Protein AF-A0A1X1K6B5-F1 (afdb_monomer)

pLDDT: mean 88.87, std 13.93, range [40.31, 98.38]

Sequence (74 aa):
MIIGLFQSSVSAKSVLKSYRYDYNPYYDSSMNFHGYRYKDIPEWSHYYSYSEYKVGGGWNYARYEVLNLYSGGY

Secondary structure (DSSP, 8-state):
-----------EEEEEEEEEEEEETTTTEEEEEEEEEEEEEETT-EEEEEEEEEEEEETTEEEEEEEEEEES--

Radius of gyration: 18.92 Å; Cα contacts (8 Å, |Δi|>4): 140; chains: 1; bounding box: 55×16×53 Å

Mean predicted aligned error: 6.84 Å

Foldseek 3Di:
DDPDPPPDDFDKDKDFFKWKWWQFPVVRDTHDIGDTDIDIDGPPKDFDAKDKDFPQADPGTTMIMIGTDIDDHD

Structure (mmCIF, N/CA/C/O backbone):
data_AF-A0A1X1K6B5-F1
#
_entry.id   AF-A0A1X1K6B5-F1
#
loop_
_atom_site.group_PDB
_atom_site.id
_atom_site.type_symbol
_atom_site.label_atom_id
_atom_site.label_alt_id
_atom_site.label_comp_id
_atom_site.label_asym_id
_atom_site.label_entity_id
_atom_site.label_seq_id
_atom_site.pdbx_PDB_ins_code
_atom_site.Cartn_x
_atom_site.Cartn_y
_atom_site.Cartn_z
_atom_site.occupancy
_atom_site.B_iso_or_equiv
_atom_site.auth_seq_id
_atom_site.auth_comp_id
_atom_site.auth_asym_id
_atom_site.auth_atom_id
_atom_site.pdbx_PDB_model_num
ATOM 1 N N . MET A 1 1 ? -43.638 -1.384 33.670 1.00 40.31 1 MET A N 1
ATOM 2 C CA . MET A 1 1 ? -42.431 -2.073 33.167 1.00 40.31 1 MET A CA 1
ATOM 3 C C . MET A 1 1 ? -42.107 -1.479 31.804 1.00 40.31 1 MET A C 1
ATOM 5 O O . MET A 1 1 ? -42.872 -1.695 30.878 1.00 40.31 1 MET A O 1
ATOM 9 N N . ILE A 1 2 ? -41.070 -0.642 31.706 1.00 53.78 2 ILE A N 1
ATOM 10 C CA . ILE A 1 2 ? -40.628 -0.050 30.434 1.00 53.78 2 ILE A CA 1
ATOM 11 C C . ILE A 1 2 ? -39.490 -0.924 29.916 1.00 53.78 2 ILE A C 1
ATOM 13 O O . ILE A 1 2 ? -38.440 -1.016 30.545 1.00 53.78 2 ILE A O 1
ATOM 17 N N . ILE A 1 3 ? -39.735 -1.612 28.806 1.00 55.94 3 ILE A N 1
ATOM 18 C CA . ILE A 1 3 ? -38.729 -2.401 28.099 1.00 55.94 3 ILE A CA 1
ATOM 19 C C . ILE A 1 3 ? -37.932 -1.391 27.269 1.00 55.94 3 ILE A C 1
ATOM 21 O O . ILE A 1 3 ? -38.355 -0.994 26.187 1.00 55.94 3 ILE A O 1
ATOM 25 N N . GLY A 1 4 ? -36.844 -0.872 27.837 1.00 57.16 4 GLY A N 1
ATOM 26 C CA . GLY A 1 4 ? -35.971 0.075 27.150 1.00 57.16 4 GLY A CA 1
ATOM 27 C C . GLY A 1 4 ? -35.272 -0.608 25.979 1.00 57.16 4 GLY A C 1
ATOM 28 O O . GLY A 1 4 ? -34.391 -1.440 26.183 1.00 57.16 4 GLY A O 1
ATOM 29 N N . LEU A 1 5 ? -35.661 -0.258 24.754 1.00 58.28 5 LEU A N 1
ATOM 30 C CA . LEU A 1 5 ? -34.895 -0.559 23.548 1.00 58.28 5 LEU A CA 1
ATOM 31 C C . LEU A 1 5 ? -33.595 0.256 23.598 1.00 58.28 5 LEU A C 1
ATOM 33 O O . LEU A 1 5 ? -33.560 1.414 23.188 1.00 58.28 5 LEU A O 1
ATOM 37 N N . PHE A 1 6 ? -32.524 -0.336 24.126 1.00 60.00 6 PHE A N 1
ATOM 38 C CA . PHE A 1 6 ? -31.173 0.192 23.954 1.00 60.00 6 PHE A CA 1
ATOM 39 C C . PHE A 1 6 ? -30.750 -0.026 22.499 1.00 60.00 6 PHE A C 1
ATOM 41 O O . PHE A 1 6 ? -30.159 -1.046 22.155 1.00 60.00 6 PHE A O 1
ATOM 48 N N . GLN A 1 7 ? -31.079 0.926 21.629 1.00 56.84 7 GLN A N 1
ATOM 49 C CA . GLN A 1 7 ? -30.498 0.989 20.296 1.00 56.84 7 GLN A CA 1
ATOM 50 C C . GLN A 1 7 ? -29.149 1.706 20.408 1.00 56.84 7 GLN A C 1
ATOM 52 O O . GLN A 1 7 ? -29.078 2.932 20.424 1.00 56.84 7 GLN A O 1
ATOM 57 N N . SER A 1 8 ? -28.064 0.944 20.537 1.00 61.84 8 SER A N 1
ATOM 58 C CA . SER A 1 8 ? -26.711 1.482 20.409 1.00 61.84 8 SER A CA 1
ATOM 59 C C . SER A 1 8 ? -26.473 1.880 18.949 1.00 61.84 8 SER A C 1
ATOM 61 O O . SER A 1 8 ? -26.302 1.034 18.073 1.00 61.84 8 SER A O 1
ATOM 63 N N . SER A 1 9 ? -26.490 3.181 18.660 1.00 67.81 9 SER A N 1
ATOM 64 C CA . SER A 1 9 ? -26.106 3.704 17.349 1.00 67.81 9 SER A CA 1
ATOM 65 C C . SER A 1 9 ? -24.584 3.652 17.204 1.00 67.81 9 SER A C 1
ATOM 67 O O . SER A 1 9 ? -23.867 4.360 17.911 1.00 67.81 9 SER A O 1
ATOM 69 N N . VAL A 1 10 ? -24.086 2.824 16.288 1.00 72.12 10 VAL A N 1
ATOM 70 C CA . VAL A 1 10 ? -22.683 2.856 15.859 1.00 72.12 10 VAL A CA 1
ATOM 71 C C . VAL 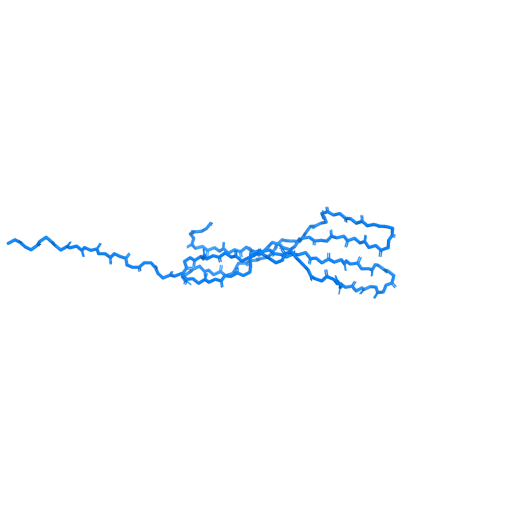A 1 10 ? -22.564 3.849 14.711 1.00 72.12 10 VAL A C 1
ATOM 73 O O . VAL A 1 10 ? -23.170 3.650 13.661 1.00 72.12 10 VAL A O 1
ATOM 76 N N . SER A 1 11 ? -21.800 4.921 14.920 1.00 86.81 11 SER A N 1
ATOM 77 C CA . SER A 1 11 ? -21.465 5.860 13.850 1.00 86.81 11 SER A C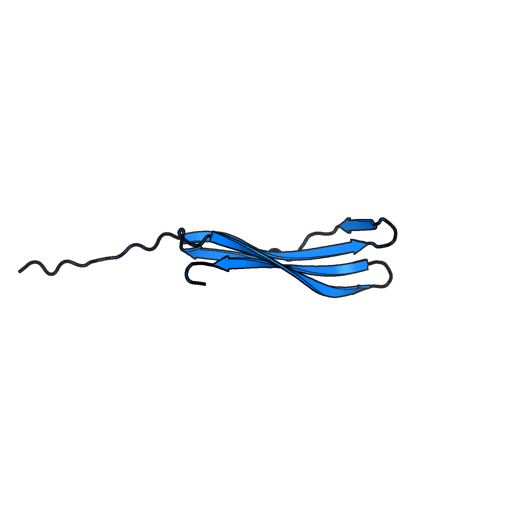A 1
ATOM 78 C C . SER A 1 11 ? -20.339 5.299 12.981 1.00 86.81 11 SER A C 1
ATOM 80 O O . SER A 1 11 ? -19.429 4.631 13.487 1.00 86.81 11 SER A O 1
ATOM 82 N N . ALA A 1 12 ? -20.398 5.556 11.676 1.00 90.50 12 ALA A N 1
ATOM 83 C CA . ALA A 1 12 ? -19.440 5.067 10.694 1.00 90.50 12 ALA A CA 1
ATOM 84 C C . ALA A 1 12 ? -18.956 6.206 9.793 1.00 90.50 12 ALA A C 1
ATOM 86 O O . ALA A 1 12 ? -19.701 7.135 9.486 1.00 90.50 12 ALA A O 1
ATOM 87 N N . LYS A 1 13 ? -17.704 6.106 9.343 1.00 91.81 13 LYS A N 1
ATOM 88 C CA . LYS A 1 13 ? -17.087 7.035 8.393 1.00 91.81 13 LYS A CA 1
ATOM 89 C C . LYS A 1 13 ? -16.507 6.281 7.206 1.00 91.81 13 LYS A C 1
ATOM 91 O O . LYS A 1 13 ? -15.934 5.202 7.376 1.00 91.81 13 LYS A O 1
ATOM 96 N N . SER A 1 14 ? -16.603 6.882 6.024 1.00 95.06 14 SER A N 1
ATOM 97 C CA . SER A 1 14 ? -15.993 6.330 4.817 1.00 95.06 14 SER A CA 1
ATOM 98 C C . SER A 1 14 ? -14.506 6.657 4.765 1.00 95.06 14 SER A C 1
ATOM 100 O O . SER A 1 14 ? -14.108 7.813 4.925 1.00 95.06 14 SER A O 1
ATOM 102 N N . VAL A 1 15 ? -13.671 5.645 4.541 1.00 94.56 15 VAL A N 1
ATOM 103 C CA . VAL A 1 15 ? -12.216 5.799 4.432 1.00 94.56 15 VAL A CA 1
ATOM 104 C C . VAL A 1 15 ? -11.672 5.149 3.168 1.00 94.56 15 VAL A C 1
ATOM 106 O O . VAL A 1 15 ? -12.217 4.163 2.672 1.00 94.56 15 VAL A O 1
ATOM 109 N N . LEU A 1 16 ? -10.554 5.673 2.661 1.00 96.31 16 LEU A N 1
ATOM 110 C CA . LEU A 1 16 ? -9.816 5.054 1.563 1.00 96.31 16 LEU A CA 1
ATOM 111 C C . LEU A 1 16 ? -9.090 3.808 2.079 1.00 96.31 16 LEU A C 1
ATOM 113 O O . LEU A 1 16 ? -8.115 3.917 2.820 1.00 96.31 16 LEU A O 1
ATOM 117 N N . LYS A 1 17 ? -9.540 2.620 1.676 1.00 95.50 17 LYS A N 1
ATOM 118 C CA . LYS A 1 17 ? -8.961 1.350 2.122 1.00 95.50 17 LYS A CA 1
ATOM 119 C C . LYS A 1 17 ? -7.763 0.935 1.282 1.00 95.50 17 LYS A C 1
ATOM 121 O O . LYS A 1 17 ? -6.763 0.497 1.843 1.00 95.50 17 LYS A O 1
ATOM 126 N N . SER A 1 18 ? -7.856 1.059 -0.035 1.00 97.44 18 SER A N 1
ATOM 127 C CA . SER A 1 18 ? -6.720 0.803 -0.914 1.00 97.44 18 SER A CA 1
ATOM 128 C C . SER A 1 18 ? -6.813 1.566 -2.222 1.00 97.44 18 SER A C 1
ATOM 130 O O . SER A 1 18 ? -7.889 2.001 -2.635 1.00 97.44 18 SER A O 1
ATOM 132 N N . TYR A 1 19 ? -5.666 1.738 -2.863 1.00 98.31 19 TYR A N 1
ATOM 133 C CA . TYR A 1 19 ? -5.546 2.274 -4.211 1.00 98.31 19 TYR A CA 1
ATOM 134 C C . TYR A 1 19 ? -4.286 1.714 -4.865 1.00 98.31 19 TYR A C 1
ATOM 136 O O . TYR A 1 19 ? -3.436 1.110 -4.208 1.00 98.31 19 TYR A O 1
ATOM 144 N N . ARG A 1 20 ? -4.169 1.904 -6.175 1.00 98.31 20 ARG A N 1
ATOM 145 C CA . ARG A 1 20 ? -3.009 1.493 -6.960 1.00 98.31 20 ARG A CA 1
ATOM 146 C C . ARG A 1 20 ? -2.384 2.687 -7.645 1.00 98.31 20 ARG A C 1
ATOM 148 O O . ARG A 1 20 ? -3.070 3.664 -7.941 1.00 98.31 20 ARG A O 1
ATOM 155 N N . TYR A 1 21 ? -1.097 2.580 -7.921 1.00 98.12 21 TYR A N 1
ATOM 156 C CA . TYR A 1 21 ? -0.380 3.524 -8.763 1.00 98.12 21 TYR A CA 1
ATOM 157 C C . TYR A 1 21 ? 0.711 2.803 -9.550 1.00 98.12 21 TYR A C 1
ATOM 159 O O . TYR A 1 21 ? 1.135 1.698 -9.197 1.00 98.12 21 TYR A O 1
ATOM 167 N N . ASP A 1 22 ? 1.156 3.445 -10.621 1.00 98.12 22 ASP A N 1
ATOM 168 C CA . ASP A 1 22 ? 2.230 2.972 -11.477 1.00 98.12 22 ASP A CA 1
ATOM 169 C C . ASP A 1 22 ? 3.481 3.808 -11.204 1.00 98.12 22 ASP A C 1
ATOM 171 O O . ASP A 1 22 ? 3.501 5.017 -11.414 1.00 98.12 22 ASP A O 1
ATOM 175 N N . TYR A 1 23 ? 4.534 3.167 -10.717 1.00 97.94 23 TYR A N 1
ATOM 176 C CA . TYR A 1 23 ? 5.846 3.773 -10.558 1.00 97.94 23 TYR A CA 1
ATOM 177 C C . TYR A 1 23 ? 6.637 3.62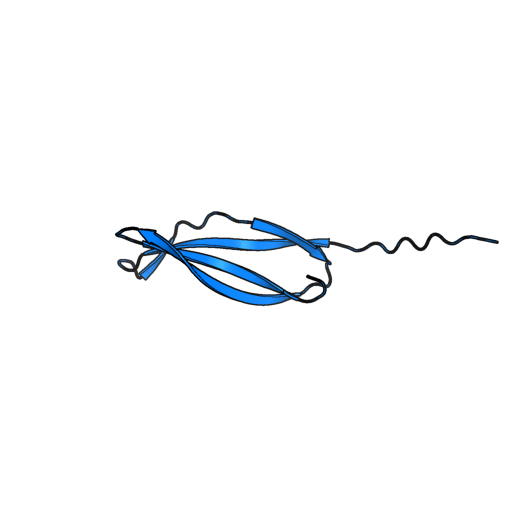7 -11.853 1.00 97.94 23 TYR A C 1
ATOM 179 O O . TYR A 1 23 ? 6.854 2.509 -12.336 1.00 97.94 23 TYR A O 1
ATOM 187 N N . ASN A 1 24 ? 7.077 4.751 -12.409 1.00 96.44 24 ASN A N 1
ATOM 188 C CA . ASN A 1 24 ? 7.941 4.770 -13.575 1.00 96.44 24 ASN A CA 1
ATOM 189 C C . ASN A 1 24 ? 9.401 4.978 -13.135 1.00 96.44 24 ASN A C 1
ATOM 191 O O . ASN A 1 24 ? 9.752 6.092 -12.741 1.00 96.44 24 ASN A O 1
ATOM 195 N N . PRO A 1 25 ? 10.266 3.953 -13.242 1.00 91.88 25 PRO A N 1
ATOM 196 C CA . PRO A 1 25 ? 11.655 4.057 -12.802 1.00 91.88 25 PRO A CA 1
ATOM 197 C C . PRO A 1 25 ? 12.497 4.987 -13.684 1.00 91.88 25 PRO A C 1
ATOM 199 O O . PRO A 1 25 ? 13.527 5.472 -13.235 1.00 91.88 25 PRO A O 1
ATOM 202 N N . TYR A 1 26 ? 12.080 5.258 -14.927 1.00 93.56 26 TYR A N 1
ATOM 203 C CA . TYR A 1 26 ? 12.799 6.178 -15.812 1.00 93.56 26 TYR A CA 1
ATOM 204 C C . TYR A 1 26 ? 12.669 7.635 -15.350 1.00 93.56 26 TYR A C 1
ATOM 206 O O . TYR A 1 26 ? 13.625 8.399 -15.428 1.00 93.56 26 TYR A O 1
ATOM 214 N N . TYR A 1 27 ? 11.488 8.012 -14.856 1.00 93.88 27 TYR A N 1
ATOM 215 C CA . TYR A 1 27 ? 11.209 9.359 -14.348 1.00 93.88 27 TYR A CA 1
ATOM 216 C C . TYR A 1 27 ? 11.262 9.447 -12.818 1.00 93.88 27 TYR A C 1
ATOM 218 O O . TYR A 1 27 ? 10.873 10.480 -12.282 1.00 93.88 27 TYR A O 1
ATOM 226 N N . ASP A 1 28 ? 11.647 8.364 -12.137 1.00 94.81 28 ASP A N 1
ATOM 227 C CA . ASP A 1 28 ? 11.631 8.221 -10.675 1.00 94.81 28 ASP A CA 1
ATOM 228 C C . ASP A 1 28 ? 10.359 8.795 -10.019 1.00 94.81 28 ASP A C 1
ATOM 230 O O . ASP A 1 28 ? 10.400 9.601 -9.092 1.00 94.81 28 ASP A O 1
ATOM 234 N N . SER A 1 29 ? 9.189 8.454 -10.571 1.00 95.75 29 SER A N 1
ATOM 235 C CA . SER A 1 29 ? 7.926 9.059 -10.137 1.00 95.75 29 SER A CA 1
ATOM 236 C C . SER A 1 29 ? 6.737 8.111 -10.179 1.00 95.75 29 SER A C 1
ATOM 238 O O . SER A 1 29 ? 6.590 7.266 -11.067 1.00 95.75 29 SER A O 1
ATOM 240 N N . SER A 1 30 ? 5.855 8.295 -9.197 1.00 96.50 30 SER A N 1
ATOM 241 C CA . SER A 1 30 ? 4.561 7.626 -9.094 1.00 96.50 30 SER A CA 1
ATOM 242 C C . SER A 1 30 ? 3.509 8.374 -9.906 1.00 96.50 30 SER A C 1
ATOM 244 O O . SER A 1 30 ? 3.305 9.576 -9.741 1.00 96.50 30 SER A O 1
ATOM 246 N N . MET A 1 31 ? 2.818 7.652 -10.777 1.00 95.50 31 MET A N 1
ATOM 247 C CA . MET A 1 31 ? 1.839 8.182 -11.719 1.00 95.50 31 MET A CA 1
ATOM 248 C C . MET A 1 31 ? 0.655 7.223 -11.877 1.00 95.50 31 MET A C 1
ATOM 2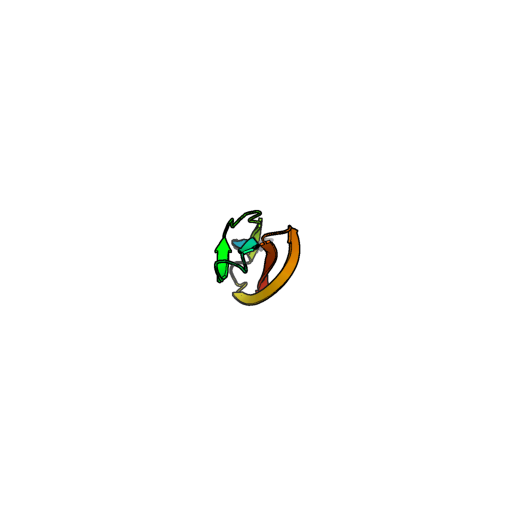50 O O . MET A 1 31 ? 0.646 6.124 -11.329 1.00 95.50 31 MET A O 1
ATOM 254 N N . ASN A 1 32 ? -0.371 7.650 -12.618 1.00 95.31 32 ASN A N 1
ATOM 255 C CA . ASN A 1 32 ? -1.565 6.849 -12.911 1.00 95.31 32 ASN A CA 1
ATOM 256 C C . ASN A 1 32 ? -2.205 6.240 -11.653 1.00 95.31 32 ASN A C 1
ATOM 258 O O . ASN A 1 32 ? -2.331 5.024 -11.539 1.00 95.31 32 ASN A O 1
ATOM 262 N N . PHE A 1 33 ? -2.609 7.069 -10.693 1.00 97.25 33 PHE A N 1
ATOM 263 C CA . PHE A 1 33 ? -3.314 6.579 -9.511 1.00 97.25 33 PHE A CA 1
ATOM 264 C C . PHE A 1 33 ? -4.736 6.133 -9.883 1.00 97.25 33 PHE A C 1
ATOM 266 O O . PHE A 1 33 ? -5.473 6.863 -10.547 1.00 97.25 33 PHE A O 1
ATOM 273 N N . HIS A 1 34 ? -5.122 4.920 -9.492 1.00 97.44 34 HIS A N 1
ATOM 274 C CA . HIS A 1 34 ? -6.397 4.314 -9.879 1.00 97.44 34 HIS A CA 1
ATOM 275 C C . HIS A 1 34 ? -6.828 3.202 -8.914 1.00 97.44 34 HIS A C 1
ATOM 277 O O . HIS A 1 34 ? -6.134 2.861 -7.959 1.00 97.44 34 HIS A O 1
ATOM 283 N N . GLY A 1 35 ? -7.998 2.606 -9.167 1.00 96.56 35 GLY A N 1
ATOM 284 C CA . GLY A 1 35 ? -8.474 1.451 -8.399 1.00 96.56 35 GLY A CA 1
ATOM 285 C C . GLY A 1 35 ? -8.796 1.770 -6.937 1.00 96.56 35 GLY A C 1
ATOM 286 O O . GLY A 1 35 ? -8.672 0.890 -6.089 1.00 96.56 35 GLY A O 1
ATOM 287 N N . TYR A 1 36 ? -9.185 3.013 -6.649 1.00 97.50 36 TYR A N 1
ATOM 288 C CA . TYR A 1 36 ? -9.565 3.461 -5.314 1.00 97.50 36 TYR A CA 1
ATOM 289 C C . TYR A 1 36 ? -10.732 2.637 -4.768 1.00 97.50 36 TYR A C 1
ATOM 291 O O . TYR A 1 36 ? -11.776 2.499 -5.408 1.00 97.50 36 TYR A O 1
ATOM 299 N N . ARG A 1 37 ? -10.553 2.100 -3.564 1.00 96.94 37 ARG A N 1
ATOM 300 C CA . ARG A 1 37 ? -11.563 1.343 -2.830 1.00 96.94 37 ARG A CA 1
ATOM 301 C C . ARG A 1 37 ? -11.829 2.024 -1.507 1.00 96.94 37 ARG A C 1
ATOM 303 O O . ARG A 1 37 ? -10.929 2.135 -0.676 1.00 96.94 37 ARG A O 1
ATOM 310 N N . TYR A 1 38 ? -13.073 2.429 -1.310 1.00 96.00 38 TYR A 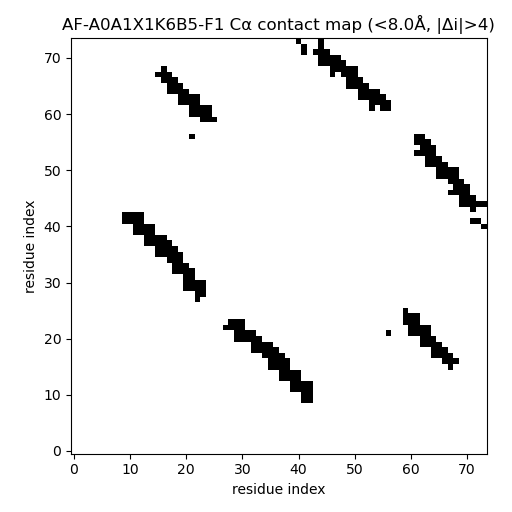N 1
ATOM 311 C CA . TYR A 1 38 ? -13.536 3.014 -0.062 1.00 96.00 38 TYR A CA 1
ATOM 312 C C . TYR A 1 38 ? -14.281 1.978 0.768 1.00 96.00 38 TYR A C 1
ATOM 314 O O . TYR A 1 38 ? -14.839 1.017 0.231 1.00 96.00 38 TYR A O 1
ATOM 322 N N . LYS A 1 39 ? -14.246 2.151 2.086 1.00 93.06 39 LYS A N 1
ATOM 323 C CA . LYS A 1 39 ? -14.969 1.299 3.021 1.00 93.06 39 LYS A CA 1
ATOM 324 C C . LYS A 1 39 ? -15.446 2.111 4.207 1.00 93.06 39 LYS A C 1
ATOM 326 O O . LYS A 1 39 ? -14.701 2.945 4.715 1.00 93.06 39 LYS A O 1
ATOM 331 N N . ASP A 1 40 ? -16.649 1.807 4.665 1.00 93.06 40 ASP A N 1
ATOM 332 C CA . ASP A 1 40 ? -17.182 2.401 5.879 1.00 93.06 40 ASP A CA 1
ATOM 333 C C . ASP A 1 40 ? -16.688 1.607 7.087 1.00 93.06 40 ASP A C 1
ATOM 335 O O . ASP A 1 40 ? -16.800 0.377 7.145 1.00 93.06 40 ASP A O 1
ATOM 339 N N . ILE A 1 41 ? -16.080 2.320 8.028 1.00 91.19 41 ILE A N 1
ATOM 340 C CA . ILE A 1 41 ? -15.545 1.767 9.273 1.00 91.19 41 ILE A CA 1
ATOM 341 C C . ILE A 1 41 ? -16.145 2.522 10.461 1.00 91.19 41 ILE A C 1
ATOM 343 O O . ILE A 1 41 ? -16.542 3.679 10.294 1.00 91.19 41 ILE A O 1
ATOM 347 N N . PRO A 1 42 ? -16.199 1.921 11.663 1.00 91.69 42 PRO A N 1
ATOM 348 C CA . PRO A 1 42 ? -16.671 2.623 12.849 1.00 91.69 42 PRO A CA 1
ATOM 349 C C . PRO A 1 42 ? -15.897 3.921 13.085 1.00 91.69 42 PRO A C 1
ATOM 351 O O . PRO A 1 42 ? -14.683 3.977 12.879 1.00 91.69 42 PRO A O 1
ATOM 354 N N . GLU A 1 43 ? -16.574 4.967 13.542 1.00 90.31 43 GLU A N 1
ATOM 355 C CA . GLU A 1 43 ? -15.990 6.310 13.619 1.00 90.31 43 GLU A CA 1
ATOM 356 C C . GLU A 1 43 ? -14.788 6.391 14.576 1.00 90.31 43 GLU A C 1
ATOM 358 O O . GLU A 1 43 ? -13.816 7.099 14.290 1.00 90.31 43 GLU A O 1
ATOM 363 N N . TRP A 1 44 ? -14.803 5.576 15.637 1.00 89.75 44 TRP A N 1
ATOM 364 C CA . TRP A 1 44 ? -13.705 5.420 16.599 1.00 89.75 44 TRP A CA 1
ATOM 365 C C . TRP A 1 44 ? -12.490 4.660 16.046 1.00 89.75 44 TRP A C 1
ATOM 367 O O . TRP A 1 44 ? -11.454 4.579 16.710 1.00 89.75 44 TRP A O 1
ATOM 377 N N . SER A 1 45 ? -12.588 4.095 14.841 1.00 90.69 45 SER A N 1
ATOM 378 C CA . SER A 1 45 ? -11.437 3.487 14.182 1.00 90.69 45 SER A CA 1
ATOM 379 C C . SER A 1 45 ? -10.431 4.566 13.791 1.00 90.69 45 SER A C 1
ATOM 381 O O . SER A 1 45 ? -10.791 5.628 13.267 1.00 90.69 45 SER A O 1
ATOM 383 N N . HIS A 1 46 ? -9.152 4.287 14.000 1.00 90.94 46 HIS A N 1
ATOM 384 C CA . HIS A 1 46 ? -8.062 5.205 13.690 1.00 90.94 46 HIS A CA 1
ATOM 385 C C . HIS A 1 46 ? -7.117 4.588 12.667 1.00 90.94 46 HIS A C 1
ATOM 387 O O . HIS A 1 46 ? -6.938 3.372 12.603 1.00 90.94 46 HIS A O 1
ATOM 393 N N . TYR A 1 47 ? -6.533 5.447 11.836 1.00 93.31 47 TYR A N 1
ATOM 394 C CA . TYR A 1 47 ? -5.473 5.038 10.928 1.00 93.31 47 TYR A CA 1
ATOM 395 C C . TYR A 1 47 ? -4.253 4.621 11.747 1.00 93.31 47 TYR A C 1
ATOM 397 O O . TYR A 1 47 ? -3.847 5.338 12.661 1.00 93.31 47 TYR A O 1
ATOM 405 N N . TYR A 1 48 ? -3.695 3.461 11.424 1.00 90.69 48 TYR A N 1
ATOM 406 C CA . TYR A 1 48 ? -2.545 2.904 12.125 1.00 90.69 48 TYR A CA 1
ATOM 407 C C . TYR A 1 48 ? -1.287 2.945 11.256 1.00 90.69 48 TYR A C 1
ATOM 409 O O . TYR A 1 48 ? -0.240 3.396 11.707 1.00 90.69 48 TYR A O 1
ATOM 417 N N . SER A 1 49 ? -1.381 2.473 10.012 1.00 95.50 49 SER A N 1
ATOM 418 C CA . SER A 1 49 ? -0.244 2.382 9.093 1.00 95.50 49 SER A CA 1
ATOM 419 C C . SER A 1 49 ? -0.735 2.123 7.667 1.00 95.50 49 SER A C 1
ATOM 421 O O . SER A 1 49 ? -1.938 2.055 7.413 1.00 95.50 49 SER A O 1
ATOM 423 N N . TYR A 1 50 ? 0.187 1.918 6.738 1.00 96.62 50 TYR A N 1
ATOM 424 C CA . TYR A 1 50 ? -0.095 1.393 5.414 1.00 96.62 50 TYR A CA 1
ATOM 425 C C . TYR A 1 50 ? 0.873 0.263 5.075 1.00 96.62 50 TYR A C 1
ATOM 427 O O . TYR A 1 50 ? 1.955 0.134 5.648 1.00 96.62 50 TYR A O 1
ATOM 435 N N . SER A 1 51 ? 0.466 -0.577 4.136 1.00 96.81 51 SER A N 1
ATOM 436 C CA . SER A 1 51 ? 1.349 -1.530 3.477 1.00 96.81 51 SER A CA 1
ATOM 437 C C . SER A 1 51 ? 1.354 -1.238 1.994 1.00 96.81 51 SER A C 1
ATOM 439 O O . SER A 1 51 ? 0.299 -1.049 1.393 1.00 96.81 51 SER A O 1
ATOM 441 N N . GLU A 1 52 ? 2.542 -1.220 1.412 1.00 97.94 52 GLU A N 1
ATOM 442 C CA . GLU A 1 52 ? 2.733 -1.044 -0.016 1.00 97.94 52 GLU A CA 1
ATOM 443 C C . GLU A 1 52 ? 3.454 -2.266 -0.571 1.00 97.94 52 GLU A C 1
ATOM 445 O O . GLU A 1 52 ? 4.446 -2.730 -0.008 1.00 97.94 52 GLU A O 1
ATOM 450 N N . TYR A 1 53 ? 2.934 -2.817 -1.662 1.00 97.50 53 TYR A N 1
ATOM 451 C CA . TYR A 1 53 ? 3.530 -3.980 -2.303 1.00 97.50 53 TYR A CA 1
ATOM 452 C C . TYR A 1 53 ? 3.286 -3.967 -3.808 1.00 97.50 53 TYR A C 1
ATOM 454 O O . TYR A 1 53 ? 2.278 -3.462 -4.306 1.00 97.50 53 TYR A O 1
ATOM 462 N N . LYS A 1 54 ? 4.241 -4.531 -4.551 1.00 97.06 54 LYS A N 1
ATOM 463 C CA . LYS A 1 54 ? 4.159 -4.633 -6.007 1.00 97.06 54 LYS A CA 1
ATOM 464 C C . LYS A 1 54 ? 3.112 -5.680 -6.388 1.00 97.06 54 LYS A C 1
ATOM 466 O O . LYS A 1 54 ? 3.211 -6.833 -5.979 1.00 97.06 54 LYS A O 1
ATOM 471 N N . VAL A 1 55 ? 2.141 -5.288 -7.206 1.00 97.44 55 VAL A N 1
ATOM 472 C CA . VAL A 1 55 ? 1.049 -6.156 -7.692 1.00 97.44 55 VAL A CA 1
ATOM 473 C C . VAL A 1 55 ? 1.116 -6.421 -9.192 1.00 97.44 55 VAL A C 1
ATOM 475 O O . VAL A 1 55 ? 0.338 -7.211 -9.720 1.00 97.44 55 VAL A O 1
ATOM 478 N N . GLY A 1 56 ? 2.031 -5.763 -9.900 1.00 96.19 56 GLY A N 1
ATOM 479 C CA . GLY A 1 56 ? 2.227 -5.986 -11.324 1.00 96.19 56 GLY A CA 1
ATOM 480 C C . GLY A 1 56 ? 3.246 -5.037 -11.932 1.00 96.19 56 GLY A C 1
ATOM 481 O O . GLY A 1 56 ? 4.076 -4.441 -11.243 1.00 96.19 56 GLY A O 1
ATOM 482 N N . GLY A 1 57 ? 3.182 -4.902 -13.248 1.00 94.50 57 GLY A N 1
ATOM 483 C CA . GLY A 1 57 ? 4.016 -3.984 -14.006 1.00 94.50 57 GLY A CA 1
ATOM 484 C C . GLY A 1 57 ? 3.996 -4.306 -15.492 1.00 94.50 57 GLY A C 1
ATOM 485 O O . GLY A 1 57 ? 3.461 -5.331 -15.915 1.00 94.50 57 GLY A O 1
ATOM 486 N N . GLY A 1 58 ? 4.595 -3.412 -16.262 1.00 93.19 58 GLY A N 1
ATOM 487 C CA . GLY A 1 58 ? 4.891 -3.592 -17.674 1.00 93.19 58 GLY A CA 1
ATOM 488 C C . GLY A 1 58 ? 6.356 -3.282 -17.955 1.00 93.19 58 GLY A C 1
ATOM 489 O O . GLY A 1 58 ? 7.167 -3.138 -17.042 1.00 93.19 58 GLY A O 1
ATOM 490 N N . TRP A 1 59 ? 6.691 -3.145 -19.235 1.00 92.44 59 TRP A N 1
ATOM 491 C CA . TRP A 1 59 ? 8.057 -2.835 -19.660 1.00 92.44 59 TRP A CA 1
ATOM 492 C C . TRP A 1 59 ? 8.581 -1.498 -19.099 1.00 92.44 59 TRP A C 1
ATOM 494 O O . TRP A 1 59 ? 9.766 -1.385 -18.805 1.00 92.44 59 TRP A O 1
ATOM 504 N N . ASN A 1 60 ? 7.705 -0.509 -18.897 1.00 93.38 60 ASN A N 1
ATOM 505 C CA . ASN A 1 60 ? 8.067 0.850 -18.479 1.00 93.38 60 ASN A CA 1
ATOM 506 C C . ASN A 1 60 ? 7.485 1.285 -17.120 1.00 93.38 60 ASN A C 1
ATOM 508 O O . ASN A 1 60 ? 7.562 2.466 -16.786 1.00 93.38 60 ASN A O 1
ATOM 512 N N . TYR A 1 61 ? 6.891 0.376 -16.339 1.00 96.25 61 TYR A N 1
ATOM 513 C CA . TYR A 1 61 ? 6.377 0.711 -15.006 1.00 96.25 61 TYR A CA 1
ATOM 514 C C . TYR A 1 61 ? 6.260 -0.509 -14.087 1.00 96.25 61 TYR A C 1
ATOM 516 O O . TYR A 1 61 ? 6.032 -1.634 -14.535 1.00 96.25 61 TYR A O 1
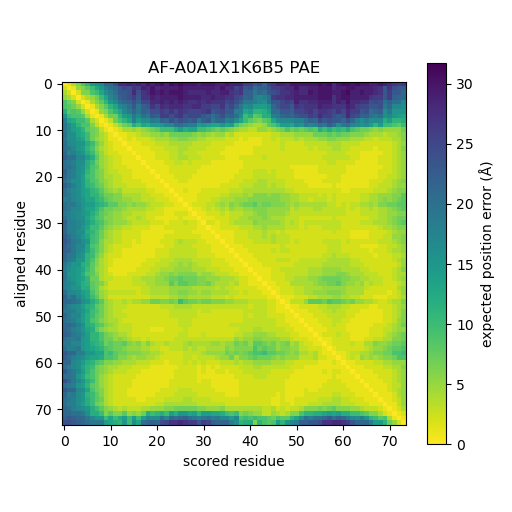ATOM 524 N N . ALA A 1 62 ? 6.339 -0.274 -12.781 1.00 97.69 62 ALA A N 1
ATOM 525 C CA . ALA A 1 62 ? 5.950 -1.224 -11.745 1.00 97.69 62 ALA A CA 1
ATOM 526 C C . ALA A 1 62 ? 4.649 -0.750 -11.089 1.00 97.69 62 ALA A C 1
ATOM 528 O O . ALA A 1 62 ? 4.540 0.406 -10.698 1.00 97.69 62 ALA A O 1
ATOM 529 N N . ARG A 1 63 ? 3.656 -1.632 -10.962 1.00 98.12 63 ARG A N 1
ATOM 530 C CA . ARG A 1 63 ? 2.385 -1.307 -10.308 1.00 98.12 63 ARG A CA 1
ATOM 531 C C . ARG A 1 63 ? 2.432 -1.702 -8.847 1.00 98.12 63 ARG A C 1
ATOM 533 O O . ARG A 1 63 ? 2.684 -2.871 -8.544 1.00 98.12 63 ARG A O 1
ATOM 540 N N . TYR A 1 64 ? 2.102 -0.764 -7.976 1.00 98.31 64 TYR A N 1
ATOM 541 C CA . TYR A 1 64 ? 1.998 -0.979 -6.540 1.00 98.31 64 TYR A CA 1
ATOM 542 C C . TYR A 1 64 ? 0.547 -0.845 -6.089 1.00 98.31 64 TYR A C 1
ATOM 544 O O . TYR A 1 64 ? -0.233 -0.083 -6.664 1.00 98.31 64 TYR A O 1
ATOM 552 N N . GLU A 1 65 ? 0.179 -1.620 -5.074 1.00 98.38 65 GLU A N 1
ATOM 553 C CA . GLU A 1 65 ? -1.057 -1.440 -4.323 1.00 98.38 65 GLU A CA 1
ATOM 554 C C . GLU A 1 65 ? -0.708 -0.954 -2.920 1.00 98.38 65 GLU A C 1
ATOM 556 O O . GLU A 1 65 ? 0.117 -1.553 -2.227 1.00 98.38 65 GLU A O 1
ATOM 561 N N . VAL A 1 66 ? -1.353 0.137 -2.519 1.00 98.31 66 VAL A N 1
ATOM 562 C CA . VAL A 1 66 ? -1.286 0.680 -1.167 1.00 98.31 66 VAL A CA 1
ATOM 563 C C . VAL A 1 66 ? -2.539 0.244 -0.431 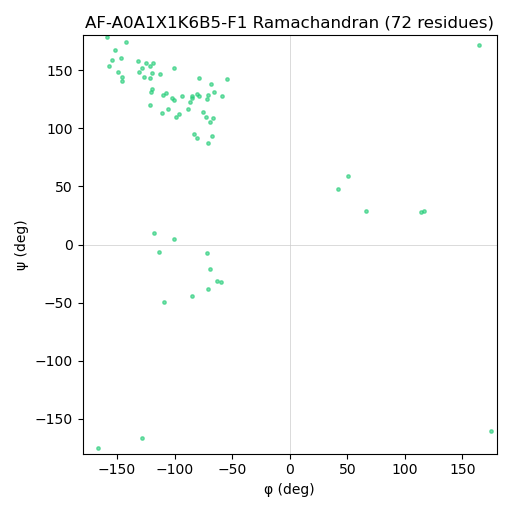1.00 98.31 66 VAL A C 1
ATOM 565 O O . VAL A 1 66 ? -3.658 0.510 -0.873 1.00 98.31 66 VAL A O 1
ATOM 568 N N . LEU A 1 67 ? -2.348 -0.417 0.703 1.00 97.38 67 LEU A N 1
ATOM 569 C CA . LEU A 1 67 ? -3.396 -0.840 1.616 1.00 97.38 67 LEU A CA 1
ATOM 570 C C . LEU A 1 67 ? -3.292 -0.026 2.905 1.00 97.38 67 LEU A C 1
ATOM 572 O O . LEU A 1 67 ? -2.355 -0.199 3.682 1.00 97.38 67 LEU A O 1
ATOM 576 N N . ASN A 1 68 ? -4.285 0.818 3.161 1.00 96.38 68 ASN A N 1
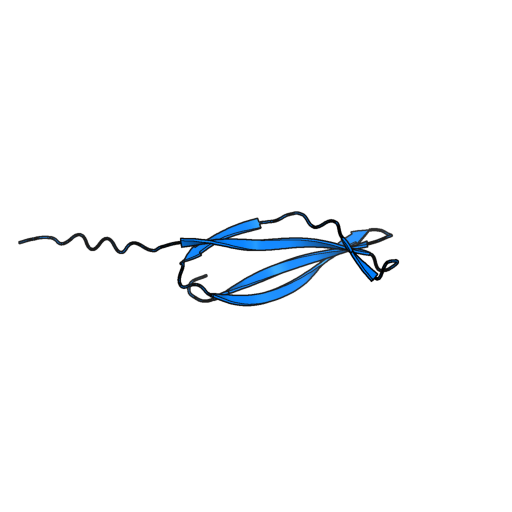ATOM 577 C CA . ASN A 1 68 ? -4.378 1.582 4.397 1.00 96.38 68 ASN A CA 1
ATOM 578 C C . ASN A 1 68 ? -4.919 0.690 5.524 1.00 96.38 68 ASN A C 1
ATOM 580 O O . ASN A 1 68 ? -5.966 0.031 5.408 1.00 96.38 68 ASN A O 1
ATOM 584 N N . LEU A 1 69 ? -4.198 0.656 6.636 1.00 94.31 69 LEU A N 1
ATOM 585 C CA . LEU A 1 69 ? -4.496 -0.150 7.809 1.00 94.31 69 LEU A CA 1
ATOM 586 C C . LEU A 1 69 ? -5.116 0.742 8.882 1.00 94.31 69 LEU A C 1
ATOM 588 O O . LEU A 1 69 ? -4.559 1.766 9.273 1.00 94.31 69 LEU A O 1
ATOM 592 N N . TYR A 1 70 ? -6.280 0.321 9.361 1.00 92.06 70 TYR A N 1
ATOM 593 C CA . TYR A 1 70 ? -7.037 0.993 10.408 1.00 92.06 70 TYR A CA 1
ATOM 594 C C . TYR A 1 70 ? -7.225 0.007 11.558 1.00 92.06 70 TYR A C 1
ATOM 596 O O . TYR A 1 70 ? -7.400 -1.184 11.307 1.00 92.06 70 TYR A O 1
ATOM 604 N N . SER A 1 71 ? -7.176 0.500 12.792 1.00 86.06 71 SER A N 1
ATOM 605 C CA . SER A 1 71 ? -7.390 -0.273 14.018 1.00 86.06 71 SER A CA 1
ATOM 606 C C . SER A 1 71 ? -8.599 0.276 14.780 1.00 86.06 71 SER A C 1
ATOM 608 O O . SER A 1 71 ? -8.965 1.441 14.611 1.00 86.06 71 SER A O 1
ATOM 610 N N . GLY A 1 72 ? -9.222 -0.554 15.620 1.00 79.50 72 GLY A N 1
ATOM 611 C CA . GLY A 1 72 ? -10.406 -0.181 16.407 1.00 79.50 72 GLY A CA 1
ATOM 612 C C . GLY A 1 72 ? -11.696 -0.926 16.050 1.00 79.50 72 GLY A C 1
ATOM 613 O O . GLY A 1 72 ? -12.773 -0.384 16.262 1.00 79.50 72 GLY A O 1
ATOM 614 N N . GLY A 1 73 ? -11.618 -2.159 15.541 1.00 65.88 73 GLY A N 1
ATOM 615 C CA . GLY A 1 73 ? -12.799 -2.987 15.237 1.00 65.88 73 GLY A CA 1
ATOM 616 C C . GLY A 1 73 ? -12.966 -3.321 13.755 1.00 65.88 73 GLY A C 1
ATOM 617 O O . GLY A 1 73 ? -14.095 -3.490 13.295 1.00 65.88 73 GLY A O 1
ATOM 618 N N . TYR A 1 74 ? -11.844 -3.394 13.031 1.00 56.47 74 TYR A N 1
ATOM 619 C CA . TYR A 1 74 ? -11.736 -3.883 11.660 1.00 56.47 74 TYR A CA 1
ATOM 620 C C . TYR A 1 74 ? -10.656 -4.952 11.553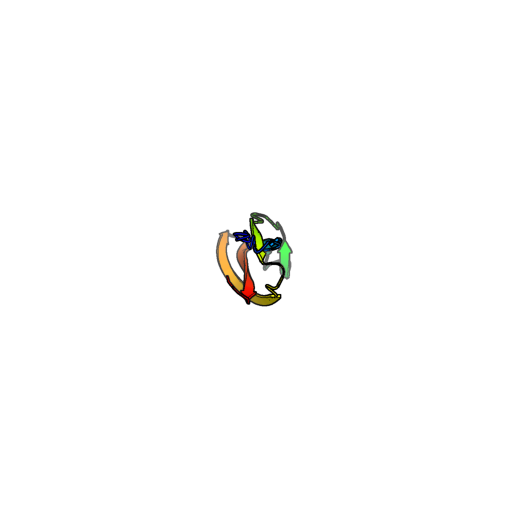 1.00 56.47 74 TYR A C 1
ATOM 622 O O . TYR A 1 74 ? -9.639 -4.798 12.267 1.00 56.47 74 TYR A O 1
#

Solvent-accessible surface area (backbone atoms only — not comparable to full-atom values): 4503 Å² total; per-residue (Å²): 138,83,85,76,82,80,76,83,83,81,58,67,42,80,39,76,37,32,33,32,33,31,33,24,76,90,75,73,42,80,40,74,74,42,77,72,36,73,45,77,39,52,58,83,39,41,85,72,53,72,49,76,48,79,77,52,63,61,98,74,31,41,24,33,38,41,38,51,38,55,44,71,90,110

Organism: Streptococcus mitis (NCBI:txid28037)

Nearest PDB structures (foldseek):
  6rhv-assembly1_H  TM=3.018E-01  e=1.228E+00  Staphylococcus aureus
  3b07-assembly1_C  TM=3.046E-01  e=1.617E+00  Staphylococcus aureus subsp. aureus Mu50
  4tw1-assembly1_D  TM=2.870E-01  e=1.449E+00  Staphylococcus aureus subsp. aureus USA300_TCH1516
  4tw1-assembly2_K  TM=2.831E-01  e=2.016E+00  Staphylococcus aureus subsp. aureus USA300_TCH1516
  4tw1-assembly2_P  TM=3.271E-01  e=3.132E+00  Staphylococcus aureus subsp. aureus USA300_TCH1516